Protein AF-A0A969P9E8-F1 (afdb_monomer_lite)

Radius of gyration: 33.26 Å; chains: 1; bounding box: 73×96×72 Å

Foldseek 3Di:
DDDDDDDDDDDDDDDDDDDDDDPPPPPVPDPPQDKDWDADPPPRDIDIGGDDDDPPDDDDDDDPPDDDDPVNDPPDDDDPPDLAVPFPQVQQCVVCVVVVVCCVVVVDVGSSSCLLPPVLVVVHDTDDDQVQQCVQCVVLVVCVVVVVDPGSVVCCNVPVSNVSRYD

Structure (mmCIF, N/CA/C/O backbone):
data_AF-A0A969P9E8-F1
#
_entry.id   AF-A0A969P9E8-F1
#
loop_
_atom_site.group_PDB
_atom_site.id
_atom_site.type_symbol
_atom_site.label_atom_id
_atom_site.label_alt_id
_atom_site.label_comp_id
_atom_site.label_asym_id
_atom_site.label_entity_id
_atom_site.label_seq_id
_atom_site.pdbx_PDB_ins_code
_atom_site.Cartn_x
_atom_site.Cartn_y
_atom_site.Cartn_z
_atom_site.occupancy
_atom_site.B_iso_or_equiv
_atom_site.auth_seq_id
_atom_site.auth_comp_id
_atom_site.auth_asym_id
_atom_site.auth_atom_id
_atom_site.pdbx_PDB_model_num
ATOM 1 N N . MET A 1 1 ? 53.583 60.977 52.344 1.00 42.28 1 MET A N 1
ATOM 2 C CA . MET A 1 1 ? 54.114 61.379 51.018 1.00 42.28 1 MET A CA 1
ATOM 3 C C . MET A 1 1 ? 55.465 60.682 50.870 1.00 42.28 1 MET A C 1
ATOM 5 O O . MET A 1 1 ? 56.297 60.925 51.720 1.00 42.28 1 MET A O 1
ATOM 9 N N . LYS A 1 2 ? 55.769 59.747 49.969 1.00 44.78 2 LYS A N 1
ATOM 10 C CA . LYS A 1 2 ? 55.154 59.228 48.743 1.00 44.78 2 LYS A CA 1
ATOM 11 C C . LYS A 1 2 ? 55.213 57.693 48.780 1.00 44.78 2 LYS A C 1
ATOM 13 O O . LYS A 1 2 ? 56.164 57.116 49.294 1.00 44.78 2 LYS A O 1
ATOM 18 N N . ALA A 1 3 ? 54.154 57.088 48.264 1.00 39.09 3 ALA A N 1
ATOM 19 C CA . ALA A 1 3 ? 53.912 55.661 48.173 1.00 39.09 3 ALA A CA 1
ATOM 20 C C . ALA A 1 3 ? 54.709 55.007 47.029 1.00 39.09 3 ALA A C 1
ATOM 22 O O . ALA A 1 3 ? 54.804 55.572 45.944 1.00 39.09 3 ALA A O 1
ATOM 23 N N . PHE A 1 4 ? 55.225 53.817 47.343 1.00 41.66 4 PHE A N 1
ATOM 24 C CA . PHE A 1 4 ? 55.338 52.599 46.534 1.00 41.66 4 PHE A CA 1
ATOM 25 C C . PHE A 1 4 ? 55.880 52.688 45.100 1.00 41.66 4 PHE A C 1
ATOM 27 O O . PHE A 1 4 ? 55.187 53.021 44.144 1.00 41.66 4 PHE A O 1
ATOM 34 N N . ASN A 1 5 ? 57.130 52.237 44.988 1.00 37.91 5 ASN A N 1
ATOM 35 C CA . ASN A 1 5 ? 57.770 51.738 43.782 1.00 37.91 5 ASN A CA 1
ATOM 36 C C . ASN A 1 5 ? 57.834 50.197 43.887 1.00 37.91 5 ASN A C 1
ATOM 38 O O . ASN A 1 5 ? 57.981 49.681 44.994 1.00 37.91 5 ASN A O 1
ATOM 42 N N . PHE A 1 6 ? 57.769 49.504 42.747 1.00 47.00 6 PHE A N 1
ATOM 43 C CA . PHE A 1 6 ? 57.835 48.042 42.554 1.00 47.00 6 PHE A CA 1
ATOM 44 C C . PHE A 1 6 ? 56.622 47.195 42.979 1.00 47.00 6 PHE A C 1
ATOM 46 O O . PHE A 1 6 ? 56.551 46.677 44.088 1.00 47.00 6 PHE A O 1
ATOM 53 N N . ILE A 1 7 ? 55.756 46.904 42.002 1.00 50.53 7 ILE A N 1
ATOM 54 C CA . ILE A 1 7 ? 55.091 45.600 41.890 1.00 50.53 7 ILE A CA 1
ATOM 55 C C . ILE A 1 7 ? 55.254 45.154 40.437 1.00 50.53 7 ILE A C 1
ATOM 57 O O . ILE A 1 7 ? 54.610 45.680 39.532 1.00 50.53 7 ILE A O 1
ATOM 61 N N . GLY A 1 8 ? 56.165 44.209 40.217 1.00 44.44 8 GLY A N 1
ATOM 62 C CA . GLY A 1 8 ? 56.102 43.368 39.034 1.00 44.44 8 GLY A CA 1
ATOM 63 C C . GLY A 1 8 ? 54.897 42.448 39.165 1.00 44.44 8 GLY A C 1
ATOM 64 O O . GLY A 1 8 ? 54.651 41.919 40.243 1.00 44.44 8 GLY A O 1
ATOM 65 N N . LEU A 1 9 ? 54.166 42.237 38.078 1.00 47.78 9 LEU A N 1
ATOM 66 C CA . LEU A 1 9 ? 53.360 41.039 37.928 1.00 47.78 9 LEU A CA 1
ATOM 67 C C . LEU A 1 9 ? 53.275 40.702 36.442 1.00 47.78 9 LEU A C 1
ATOM 69 O O . LEU A 1 9 ? 52.810 41.498 35.626 1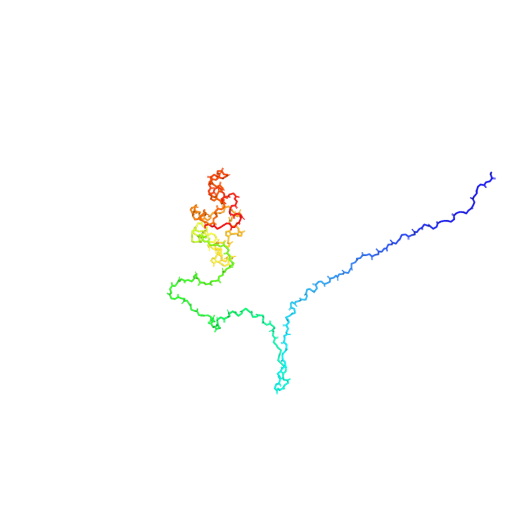.00 47.78 9 LEU A O 1
ATOM 73 N N . LEU A 1 10 ? 53.785 39.510 36.133 1.00 46.53 10 LEU A N 1
ATOM 74 C CA . LEU A 1 10 ? 53.546 38.759 34.912 1.00 46.53 10 LEU A CA 1
ATOM 75 C C . LEU A 1 10 ? 52.088 38.930 34.475 1.00 46.53 10 LEU A C 1
ATOM 77 O O . LEU A 1 10 ? 51.178 38.553 35.211 1.00 46.53 10 LEU A O 1
ATOM 81 N N . THR A 1 11 ? 51.866 39.402 33.254 1.00 49.38 11 THR A N 1
ATOM 82 C CA . THR A 1 11 ? 50.617 39.102 32.557 1.00 49.38 11 THR A CA 1
ATOM 83 C C . THR A 1 11 ? 50.960 38.222 31.372 1.00 49.38 11 THR A C 1
ATOM 85 O O . THR A 1 11 ? 51.763 38.558 30.506 1.00 49.38 11 THR A O 1
ATOM 88 N N . MET A 1 12 ? 50.437 37.005 31.471 1.00 44.09 12 MET A N 1
ATOM 89 C CA . MET A 1 12 ? 50.648 35.887 30.574 1.00 44.09 12 MET A CA 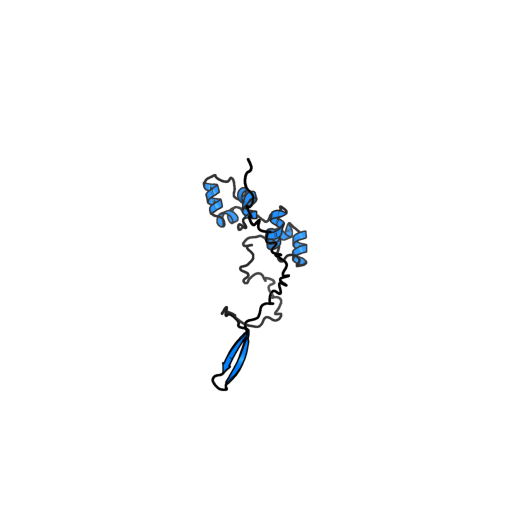1
ATOM 90 C C . MET A 1 12 ? 50.239 36.282 29.160 1.00 44.09 12 MET A C 1
ATOM 92 O O . MET A 1 12 ? 49.061 36.528 28.901 1.00 44.09 12 MET A O 1
ATOM 96 N N . THR A 1 13 ? 51.194 36.314 28.235 1.00 51.88 13 THR A N 1
ATOM 97 C CA . THR A 1 13 ? 50.861 36.350 26.816 1.00 51.88 13 THR A CA 1
ATOM 98 C C . THR A 1 13 ? 50.257 35.004 26.445 1.00 51.88 13 THR A C 1
ATOM 100 O O . THR A 1 13 ? 50.830 33.937 26.667 1.00 51.88 13 THR A O 1
ATOM 103 N N . THR A 1 14 ? 49.034 35.092 25.956 1.00 50.03 14 THR A N 1
ATOM 104 C CA . THR A 1 14 ? 48.112 34.021 25.625 1.00 50.03 14 THR A CA 1
ATOM 105 C C . THR A 1 14 ? 48.685 33.057 24.591 1.00 50.03 14 THR A C 1
ATOM 107 O O . THR A 1 14 ? 49.225 33.450 23.558 1.00 50.03 14 THR A O 1
ATOM 110 N N . ALA A 1 15 ? 48.523 31.766 24.875 1.00 45.19 15 ALA A N 1
ATOM 111 C CA . ALA A 1 15 ? 48.742 30.687 23.930 1.00 45.19 15 ALA A CA 1
ATOM 112 C C . ALA A 1 15 ? 47.804 30.851 22.724 1.00 45.19 15 ALA A C 1
ATOM 114 O O . ALA A 1 15 ? 46.585 30.875 22.882 1.00 45.19 15 ALA A O 1
ATOM 115 N N . VAL A 1 16 ? 48.371 30.925 21.520 1.00 47.56 16 VAL A N 1
ATOM 116 C CA . VAL A 1 16 ? 47.634 30.685 20.276 1.00 47.56 16 VAL A CA 1
ATOM 117 C C . VAL A 1 16 ? 48.094 29.331 19.761 1.00 47.56 16 VAL A C 1
ATOM 119 O O . VAL A 1 16 ? 49.100 29.203 19.067 1.00 47.56 16 VAL A O 1
ATOM 122 N N . THR A 1 17 ? 47.384 28.289 20.175 1.00 45.53 17 THR A N 1
ATOM 123 C CA . THR A 1 17 ? 47.484 26.964 19.574 1.00 45.53 17 THR A CA 1
ATOM 124 C C . THR A 1 17 ? 46.846 27.019 18.189 1.00 45.53 17 THR A C 1
ATOM 126 O O . THR A 1 17 ? 45.641 27.210 18.047 1.00 45.53 17 THR A O 1
ATOM 129 N N . VAL A 1 18 ? 47.661 26.856 17.147 1.00 49.09 18 VAL A N 1
ATOM 130 C CA . VAL A 1 18 ? 47.175 26.626 15.783 1.00 49.09 18 VAL A CA 1
ATOM 131 C C . VAL A 1 18 ? 46.637 25.198 15.735 1.00 49.09 18 VAL A C 1
ATOM 133 O O . VAL A 1 18 ? 47.400 24.235 15.693 1.00 49.09 18 VAL A O 1
ATOM 136 N N . ALA A 1 19 ? 45.317 25.060 15.811 1.00 47.22 19 ALA A N 1
ATOM 137 C CA . ALA A 1 19 ? 44.616 23.805 15.596 1.00 47.22 19 ALA A CA 1
ATOM 138 C C . ALA A 1 19 ? 43.982 23.793 14.196 1.00 47.22 19 ALA A C 1
ATOM 140 O O . ALA A 1 19 ? 43.350 24.769 13.801 1.00 47.22 19 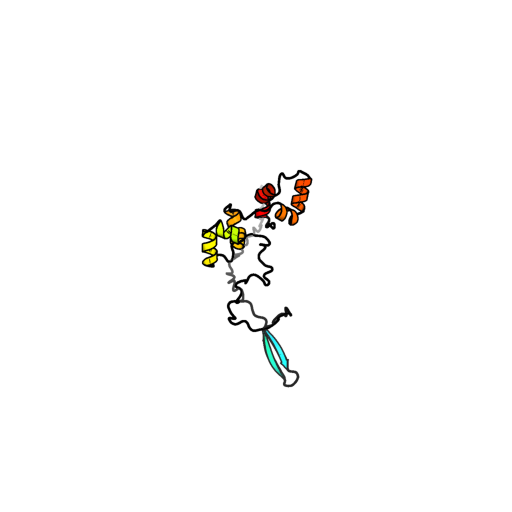ALA A O 1
ATOM 141 N N . ALA A 1 20 ? 44.099 22.639 13.529 1.00 45.03 20 ALA A N 1
ATOM 142 C CA . ALA A 1 20 ? 43.500 22.253 12.243 1.00 45.03 20 ALA A CA 1
ATOM 143 C C . ALA A 1 20 ? 44.132 22.924 10.999 1.00 45.03 20 ALA A C 1
ATOM 145 O O . ALA A 1 20 ? 44.422 24.108 10.989 1.00 45.03 20 ALA A O 1
ATOM 146 N N . LEU A 1 21 ? 44.414 22.233 9.893 1.00 39.31 21 LEU A N 1
ATOM 147 C CA . LEU A 1 21 ? 43.772 21.056 9.312 1.00 39.31 21 LEU A CA 1
ATOM 148 C C . LEU A 1 21 ? 44.802 19.960 8.994 1.00 39.31 21 LEU A C 1
ATOM 150 O O . LEU A 1 21 ? 45.685 20.153 8.161 1.00 39.31 21 LEU A O 1
ATOM 154 N N . THR A 1 22 ? 44.623 18.763 9.547 1.00 51.25 22 THR A N 1
ATOM 155 C CA . THR A 1 22 ? 45.036 17.550 8.840 1.00 51.25 22 THR A CA 1
ATOM 156 C C . THR A 1 22 ? 43.938 17.222 7.832 1.00 51.25 22 THR A C 1
ATOM 158 O O . THR A 1 22 ? 42.788 16.985 8.199 1.00 51.25 22 THR A O 1
ATOM 161 N N . VAL A 1 23 ? 44.267 17.224 6.538 1.00 49.00 23 VAL A N 1
ATOM 162 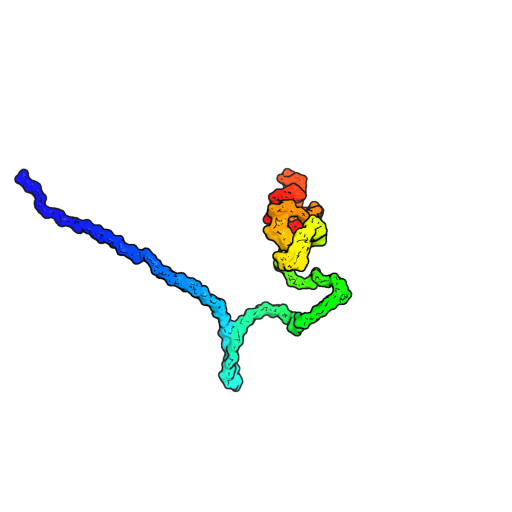C CA . VAL A 1 23 ? 43.414 16.583 5.532 1.00 49.00 23 VAL A CA 1
ATOM 163 C C . VAL A 1 23 ? 43.521 15.085 5.792 1.00 49.00 23 VAL A C 1
ATOM 165 O O . VAL A 1 23 ? 44.465 14.431 5.355 1.00 49.00 23 VAL A O 1
ATOM 168 N N . ALA A 1 24 ? 42.577 14.541 6.557 1.00 45.78 24 ALA A N 1
ATOM 169 C CA . ALA A 1 24 ? 42.340 13.111 6.570 1.00 45.78 24 ALA A CA 1
ATOM 170 C C . ALA A 1 24 ? 41.818 12.747 5.177 1.00 45.78 24 ALA A C 1
ATOM 172 O O . ALA A 1 24 ? 40.630 12.875 4.887 1.00 45.78 24 ALA A O 1
ATOM 173 N N . ALA A 1 25 ? 42.727 12.347 4.289 1.00 42.53 25 ALA A N 1
ATOM 174 C CA . ALA A 1 25 ? 42.352 11.594 3.111 1.00 42.53 25 ALA A CA 1
ATOM 175 C C . ALA A 1 25 ? 41.645 10.334 3.620 1.00 42.53 25 ALA A C 1
ATOM 177 O O . ALA A 1 25 ? 42.277 9.413 4.134 1.00 42.53 25 ALA A O 1
ATOM 178 N N . SER A 1 26 ? 40.317 10.330 3.540 1.00 39.84 26 SER A N 1
ATOM 179 C CA . SER A 1 26 ? 39.486 9.164 3.787 1.00 39.84 26 SER A CA 1
ATOM 180 C C . SER A 1 26 ? 39.657 8.200 2.619 1.00 39.84 26 SER A C 1
ATOM 182 O O . SER A 1 26 ? 38.766 7.993 1.796 1.00 39.84 26 SER A O 1
ATOM 184 N N . THR A 1 27 ? 40.826 7.570 2.542 1.00 47.94 27 THR A N 1
ATOM 185 C CA . THR A 1 27 ? 40.934 6.291 1.860 1.00 47.94 27 THR A CA 1
ATOM 186 C C . THR A 1 27 ? 40.186 5.297 2.734 1.00 47.94 27 THR A C 1
ATOM 188 O O . THR A 1 27 ? 40.735 4.667 3.631 1.00 47.94 27 THR A O 1
ATOM 191 N N . THR A 1 28 ? 38.874 5.198 2.519 1.00 56.38 28 THR A N 1
ATOM 192 C CA . THR A 1 28 ? 38.150 4.000 2.930 1.00 56.38 28 THR A CA 1
ATOM 193 C C . THR A 1 28 ? 38.912 2.831 2.307 1.00 56.38 28 THR A C 1
ATOM 195 O O . THR A 1 28 ? 39.037 2.784 1.079 1.00 56.38 28 THR A O 1
ATOM 198 N N . PRO A 1 29 ? 39.525 1.929 3.097 1.00 47.56 29 PRO A N 1
ATOM 199 C CA . PRO A 1 29 ? 40.135 0.761 2.502 1.00 47.56 29 PRO A CA 1
ATOM 200 C C . PRO A 1 29 ? 38.998 -0.016 1.848 1.00 47.56 29 PRO A C 1
ATOM 202 O O . PRO A 1 29 ? 38.046 -0.435 2.511 1.00 47.56 29 PRO A O 1
ATOM 205 N N . ALA A 1 30 ? 39.081 -0.149 0.524 1.00 47.41 30 ALA A N 1
ATOM 206 C CA . ALA A 1 30 ? 38.297 -1.107 -0.229 1.00 47.41 30 ALA A CA 1
ATOM 207 C C . ALA A 1 30 ? 38.326 -2.426 0.544 1.00 47.41 30 ALA A C 1
ATOM 209 O O . ALA A 1 30 ? 39.409 -2.901 0.881 1.00 47.41 30 ALA A O 1
ATOM 210 N N . ILE A 1 31 ? 37.137 -2.940 0.873 1.00 49.19 31 ILE A N 1
ATOM 211 C CA . ILE A 1 31 ? 36.871 -4.172 1.624 1.00 49.19 31 ILE A CA 1
ATOM 212 C C . ILE A 1 31 ? 38.022 -5.170 1.429 1.00 49.19 31 ILE A C 1
ATOM 214 O O . ILE A 1 31 ? 38.100 -5.848 0.401 1.00 49.19 31 ILE A O 1
ATOM 218 N N . ALA A 1 32 ? 38.938 -5.229 2.399 1.00 47.12 32 ALA A N 1
ATOM 219 C CA . ALA A 1 32 ? 40.023 -6.193 2.393 1.00 47.12 32 ALA A CA 1
ATOM 220 C C . ALA A 1 32 ? 39.379 -7.567 2.587 1.00 47.12 32 ALA A C 1
ATOM 222 O O . ALA A 1 32 ? 38.890 -7.901 3.664 1.00 47.12 32 ALA A O 1
ATOM 223 N N . GLN A 1 33 ? 39.277 -8.331 1.502 1.00 54.16 33 GLN A N 1
ATOM 224 C CA . GLN A 1 33 ? 38.689 -9.663 1.524 1.00 54.16 33 GLN A CA 1
ATOM 225 C C . GLN A 1 33 ? 39.596 -10.563 2.362 1.00 54.16 33 GLN A C 1
ATOM 227 O O . GLN A 1 33 ? 40.684 -10.920 1.916 1.00 54.16 33 GLN A O 1
ATOM 232 N N . GLU A 1 34 ? 39.158 -10.915 3.569 1.00 58.50 34 GLU A N 1
ATOM 233 C CA . GLU A 1 34 ? 39.878 -11.836 4.447 1.00 58.50 34 GLU A CA 1
ATOM 234 C C . GLU A 1 34 ? 40.116 -13.165 3.695 1.00 58.50 34 GLU A C 1
ATOM 236 O O . GLU A 1 34 ? 39.181 -13.891 3.326 1.00 58.50 34 GLU A O 1
ATOM 241 N N . ARG A 1 35 ? 41.382 -13.455 3.375 1.00 67.62 35 ARG A N 1
ATOM 242 C CA . ARG A 1 35 ? 41.806 -14.720 2.761 1.00 67.62 35 ARG A CA 1
ATOM 243 C C . ARG A 1 35 ? 42.227 -15.668 3.874 1.00 67.62 35 ARG A C 1
ATOM 245 O O . ARG A 1 35 ? 42.990 -15.277 4.748 1.00 67.62 35 ARG A O 1
ATOM 252 N N . ILE A 1 36 ? 41.755 -16.909 3.820 1.00 75.44 36 ILE A N 1
ATOM 253 C CA . ILE A 1 36 ? 42.183 -17.974 4.728 1.00 75.44 36 ILE A CA 1
ATOM 254 C C . ILE A 1 36 ? 43.078 -18.932 3.961 1.00 75.44 36 ILE A C 1
ATOM 256 O O . ILE A 1 36 ? 42.738 -19.372 2.860 1.00 75.44 36 ILE A O 1
ATOM 260 N N . CYS A 1 37 ? 44.203 -19.270 4.574 1.00 77.88 37 CYS A N 1
ATOM 261 C CA . CYS A 1 37 ? 45.135 -20.272 4.095 1.00 77.88 37 CYS A CA 1
ATOM 262 C C . CYS A 1 37 ? 45.100 -21.484 5.017 1.00 77.88 37 CYS A C 1
ATOM 264 O O . CYS A 1 37 ? 45.060 -21.324 6.235 1.00 77.88 37 CYS A O 1
ATOM 266 N N . VAL A 1 38 ? 45.114 -22.677 4.430 1.00 76.12 38 VAL A N 1
ATOM 267 C CA . VAL A 1 38 ? 45.255 -23.938 5.161 1.00 76.12 38 VAL A CA 1
ATOM 268 C C . VAL A 1 38 ? 46.440 -24.689 4.572 1.00 76.12 38 VAL A C 1
ATOM 270 O O . VAL A 1 38 ? 46.581 -24.770 3.349 1.00 76.12 38 VAL A O 1
ATOM 273 N N . GLU A 1 39 ? 47.305 -25.192 5.446 1.00 81.94 39 GLU A N 1
ATOM 274 C CA . GLU A 1 39 ? 48.430 -26.044 5.081 1.00 81.94 39 GLU A CA 1
ATOM 275 C C . GLU A 1 39 ? 47.994 -27.508 5.073 1.00 81.94 39 GLU A C 1
ATOM 277 O O . GLU A 1 39 ? 47.283 -27.969 5.964 1.00 81.94 39 GLU A O 1
ATOM 282 N N . SER A 1 40 ? 48.382 -28.231 4.030 1.00 72.94 40 SER A N 1
ATOM 283 C CA . SER A 1 40 ? 48.132 -29.660 3.914 1.00 72.94 40 SER A CA 1
ATOM 284 C C . SER A 1 40 ? 49.088 -30.442 4.810 1.00 72.94 40 SER A C 1
ATOM 286 O O . SER A 1 40 ? 50.302 -30.403 4.627 1.00 72.94 40 SER A O 1
ATOM 288 N N . GLU A 1 41 ? 48.537 -31.224 5.735 1.00 71.56 41 GLU A N 1
ATOM 289 C CA . GLU A 1 41 ? 49.314 -32.030 6.688 1.00 71.56 41 GLU A CA 1
ATOM 290 C C . GLU A 1 41 ? 50.090 -33.188 6.031 1.00 71.56 41 GLU A C 1
ATOM 292 O O . GLU A 1 41 ? 50.971 -33.770 6.657 1.00 71.56 41 GLU A O 1
ATOM 297 N N . ARG A 1 42 ? 49.777 -33.552 4.777 1.00 68.12 42 ARG A N 1
ATOM 298 C CA . ARG A 1 42 ? 50.428 -34.680 4.080 1.00 68.12 42 ARG A CA 1
ATOM 299 C C . ARG A 1 42 ? 51.667 -34.294 3.278 1.00 68.12 42 ARG A C 1
ATOM 301 O O . ARG A 1 42 ? 52.534 -35.137 3.080 1.00 68.12 42 ARG A O 1
ATOM 308 N N . ASP A 1 43 ? 51.721 -33.072 2.765 1.00 79.94 43 ASP A N 1
ATOM 309 C CA . ASP A 1 43 ? 52.753 -32.628 1.818 1.00 79.94 43 ASP A CA 1
ATOM 310 C C . ASP A 1 43 ? 53.221 -31.179 2.053 1.00 79.94 43 ASP A C 1
ATOM 312 O O . ASP A 1 43 ? 54.008 -30.657 1.265 1.00 79.94 43 ASP A O 1
ATOM 316 N N . GLY A 1 44 ? 52.758 -30.519 3.123 1.00 79.31 44 GLY A N 1
ATOM 317 C CA . GLY A 1 44 ? 53.158 -29.156 3.502 1.00 79.31 44 GLY A CA 1
ATOM 318 C C . GLY A 1 44 ? 52.660 -28.070 2.544 1.00 79.31 44 GLY A C 1
ATOM 319 O O . GLY A 1 44 ? 53.110 -26.924 2.576 1.00 79.31 44 GLY A O 1
ATOM 320 N N . ARG A 1 45 ? 51.749 -28.403 1.625 1.00 74.19 45 ARG A N 1
ATOM 321 C CA . ARG A 1 45 ? 51.288 -27.454 0.613 1.00 74.19 45 ARG A CA 1
ATOM 322 C C . ARG A 1 45 ? 50.264 -26.488 1.206 1.00 74.19 45 ARG A C 1
ATOM 324 O O . ARG A 1 45 ? 49.184 -26.901 1.621 1.00 74.19 45 ARG A O 1
ATOM 331 N N . ILE A 1 46 ? 50.558 -25.190 1.167 1.00 75.62 46 ILE A N 1
ATOM 332 C CA . ILE A 1 46 ? 49.627 -24.140 1.604 1.00 75.62 46 ILE A CA 1
ATOM 333 C C . ILE A 1 46 ? 48.684 -23.754 0.459 1.00 75.62 46 ILE A C 1
ATOM 335 O O . ILE A 1 46 ? 49.122 -23.339 -0.617 1.00 75.62 46 ILE A O 1
ATOM 339 N N . VAL A 1 47 ? 47.374 -23.846 0.701 1.00 72.38 47 VAL A N 1
ATOM 340 C CA . VAL A 1 47 ? 46.332 -23.396 -0.231 1.00 72.38 47 VAL A CA 1
ATOM 341 C C . VAL A 1 47 ? 45.528 -22.264 0.405 1.00 72.38 47 VAL A C 1
ATOM 343 O O . VAL A 1 47 ? 44.926 -22.422 1.465 1.00 72.38 47 VAL A O 1
ATOM 346 N N . CYS A 1 48 ? 45.505 -21.110 -0.267 1.00 76.62 48 CYS A N 1
ATOM 347 C CA . CYS A 1 48 ? 44.856 -19.888 0.209 1.00 76.62 48 CYS A CA 1
ATOM 348 C C . CYS A 1 48 ? 43.596 -19.542 -0.594 1.00 76.62 48 CYS A C 1
ATOM 350 O O . CYS A 1 48 ? 43.687 -19.131 -1.755 1.00 76.62 48 CYS A O 1
ATOM 352 N N . GLY A 1 49 ? 42.430 -19.616 0.048 1.00 68.88 49 GLY A N 1
ATOM 353 C CA . GLY A 1 49 ? 41.125 -19.268 -0.517 1.00 68.88 49 GLY A CA 1
ATOM 354 C C . GLY A 1 49 ? 40.496 -18.028 0.125 1.00 68.88 49 GLY A C 1
ATOM 355 O O . GLY A 1 49 ? 40.973 -17.498 1.126 1.00 68.88 49 GLY A O 1
ATOM 356 N N . ARG A 1 50 ? 39.397 -17.540 -0.454 1.00 74.44 50 ARG A N 1
ATOM 357 C CA . ARG A 1 50 ? 38.549 -16.523 0.189 1.00 74.44 50 ARG A CA 1
ATOM 358 C C . ARG A 1 50 ? 37.719 -17.198 1.282 1.00 74.44 50 ARG A C 1
ATOM 360 O O . ARG A 1 50 ? 37.132 -18.248 1.02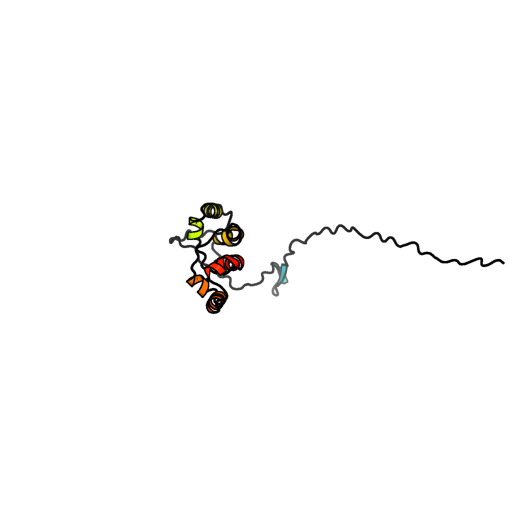0 1.00 74.44 50 ARG A O 1
ATOM 367 N N . ARG A 1 51 ? 37.615 -16.591 2.470 1.00 61.47 51 ARG A N 1
ATOM 368 C CA . ARG A 1 51 ? 36.693 -17.071 3.508 1.00 61.47 51 ARG A CA 1
ATOM 369 C C . ARG A 1 51 ? 35.254 -16.963 2.997 1.00 61.47 51 ARG A C 1
ATOM 371 O O . ARG A 1 51 ? 34.763 -15.868 2.737 1.00 61.47 51 ARG A O 1
ATOM 378 N N . VAL A 1 52 ? 34.588 -18.101 2.822 1.00 55.69 52 VAL A N 1
ATOM 379 C CA . VAL A 1 52 ? 33.151 -18.170 2.535 1.00 55.69 52 VAL A CA 1
ATOM 380 C C . VAL A 1 52 ? 32.471 -18.605 3.824 1.00 55.69 52 VAL A C 1
ATOM 382 O O . VAL A 1 52 ? 32.671 -19.729 4.280 1.00 55.69 52 VAL A O 1
ATOM 385 N N . TYR A 1 53 ? 31.699 -17.713 4.440 1.00 47.84 53 TYR A N 1
ATOM 386 C CA . TYR A 1 53 ? 30.827 -18.093 5.545 1.00 47.84 53 TYR A CA 1
ATOM 387 C C . TYR A 1 53 ? 29.713 -18.982 4.993 1.00 47.84 53 TYR A C 1
ATOM 389 O O . TYR A 1 53 ? 29.079 -18.667 3.985 1.00 47.84 53 TYR A O 1
ATOM 397 N N . ASN A 1 54 ? 29.520 -20.131 5.625 1.00 43.22 54 ASN A N 1
ATOM 398 C CA . ASN A 1 54 ? 28.513 -21.092 5.217 1.00 43.22 54 ASN A CA 1
ATOM 399 C C . ASN A 1 54 ? 27.128 -20.606 5.656 1.00 43.22 54 ASN A C 1
ATOM 401 O O . ASN A 1 54 ? 26.833 -20.633 6.844 1.00 43.22 54 ASN A O 1
ATOM 405 N N . ASN A 1 55 ? 26.273 -20.247 4.698 1.00 46.22 55 ASN A N 1
ATOM 406 C CA . ASN A 1 55 ? 24.834 -20.463 4.827 1.00 46.22 55 ASN A CA 1
ATOM 407 C C . ASN A 1 55 ? 24.557 -21.785 4.089 1.00 46.22 55 ASN A C 1
ATOM 409 O O . ASN A 1 55 ? 24.318 -21.797 2.883 1.00 46.22 55 ASN A O 1
ATOM 413 N N . ARG A 1 56 ? 24.830 -22.906 4.766 1.00 50.75 56 ARG A N 1
ATOM 414 C CA . ARG A 1 56 ? 24.513 -24.259 4.279 1.00 50.75 56 ARG A CA 1
ATOM 415 C C . ARG A 1 56 ? 23.022 -24.429 4.566 1.00 50.75 56 ARG A C 1
ATOM 417 O O . ARG A 1 56 ? 22.687 -24.624 5.718 1.00 50.75 56 ARG A O 1
ATOM 424 N N . ASP A 1 57 ? 22.135 -24.137 3.623 1.00 39.75 57 ASP A N 1
ATOM 425 C CA . ASP A 1 57 ? 21.912 -25.040 2.498 1.00 39.75 57 ASP A CA 1
ATOM 426 C C . ASP A 1 57 ? 21.875 -24.329 1.136 1.00 39.75 57 ASP A C 1
ATOM 428 O O . ASP A 1 57 ? 20.923 -23.646 0.768 1.00 39.75 57 ASP A O 1
ATOM 432 N N . ARG A 1 58 ? 22.930 -24.543 0.344 1.00 51.88 58 ARG A N 1
ATOM 433 C CA . ARG A 1 58 ? 22.873 -24.416 -1.114 1.00 51.88 58 ARG A CA 1
ATOM 434 C C . ARG A 1 58 ? 22.422 -25.766 -1.662 1.00 51.88 58 ARG A C 1
ATOM 436 O O . ARG A 1 58 ? 23.211 -26.705 -1.581 1.00 51.88 58 ARG A O 1
ATOM 443 N N . PHE A 1 59 ? 21.237 -25.846 -2.261 1.00 44.12 59 PHE A N 1
ATOM 444 C CA . PHE A 1 59 ? 20.974 -26.871 -3.268 1.00 44.12 59 PHE A CA 1
ATOM 445 C C . PHE A 1 59 ? 21.281 -26.299 -4.653 1.00 44.12 59 PHE A C 1
ATOM 447 O O . PHE A 1 59 ? 20.675 -25.335 -5.102 1.00 44.12 59 PHE A O 1
ATOM 454 N N . ASP A 1 60 ? 22.316 -26.907 -5.218 1.00 40.31 60 ASP A N 1
ATOM 455 C CA . ASP A 1 60 ? 22.702 -27.061 -6.611 1.00 40.31 60 ASP A CA 1
ATOM 456 C C . ASP A 1 60 ? 22.963 -25.873 -7.542 1.00 40.31 60 ASP A C 1
ATOM 458 O O . ASP A 1 60 ? 22.189 -24.951 -7.776 1.00 40.31 60 ASP A O 1
ATOM 462 N N . ARG A 1 61 ? 24.163 -25.977 -8.115 1.00 47.62 61 ARG A N 1
ATOM 463 C CA . ARG A 1 61 ? 24.659 -25.244 -9.263 1.00 47.62 61 ARG A CA 1
ATOM 464 C C . ARG A 1 61 ? 24.047 -25.886 -10.503 1.00 47.62 61 ARG A C 1
ATOM 466 O O . ARG A 1 61 ? 24.355 -27.038 -10.765 1.00 47.62 61 ARG A O 1
ATOM 473 N N . ASP A 1 62 ? 23.241 -25.131 -11.231 1.00 40.81 62 ASP A N 1
ATOM 474 C CA . ASP A 1 62 ? 23.186 -25.049 -12.697 1.00 40.81 62 ASP A CA 1
ATOM 475 C C . ASP A 1 62 ? 21.845 -24.415 -13.067 1.00 40.81 62 ASP A C 1
ATOM 477 O O . ASP A 1 62 ? 20.839 -25.094 -13.120 1.00 40.81 62 ASP A O 1
ATOM 481 N N . ASP A 1 63 ? 21.835 -23.101 -13.298 1.00 45.44 63 ASP A N 1
ATOM 482 C CA . ASP A 1 63 ? 20.780 -22.433 -14.078 1.00 45.44 63 ASP A CA 1
ATOM 483 C C . ASP A 1 63 ? 21.410 -21.258 -14.827 1.00 45.44 63 ASP A C 1
ATOM 485 O O . ASP A 1 63 ? 21.081 -20.073 -14.714 1.00 45.44 63 ASP A O 1
ATOM 489 N N . ARG A 1 64 ? 22.425 -21.616 -15.611 1.00 52.28 64 ARG A N 1
ATOM 490 C CA . ARG A 1 64 ? 22.924 -20.783 -16.691 1.00 52.28 64 ARG A CA 1
ATOM 491 C C . ARG A 1 64 ? 21.852 -20.832 -17.791 1.00 52.28 64 ARG A C 1
ATOM 493 O O . ARG A 1 64 ? 21.882 -21.724 -18.622 1.00 52.28 64 ARG A O 1
ATOM 500 N N . TYR A 1 65 ? 20.939 -19.859 -17.813 1.00 39.91 65 TYR A N 1
ATOM 501 C CA . TYR A 1 65 ? 19.988 -19.646 -18.920 1.00 39.91 65 TYR A CA 1
ATOM 502 C C . TYR A 1 65 ? 18.974 -20.782 -19.184 1.00 39.91 65 TYR A C 1
ATOM 504 O O . TYR A 1 65 ? 18.613 -21.015 -20.336 1.00 39.91 65 TYR A O 1
ATOM 512 N N . ASP A 1 66 ? 18.434 -21.456 -18.166 1.00 44.03 66 ASP A N 1
ATOM 513 C CA . ASP A 1 66 ? 17.359 -22.420 -18.418 1.00 44.03 66 ASP A CA 1
ATOM 514 C C . ASP A 1 66 ? 15.961 -21.773 -18.447 1.00 44.03 66 ASP A C 1
ATOM 516 O O . ASP A 1 66 ? 15.303 -21.467 -17.450 1.00 44.03 66 ASP A O 1
ATOM 520 N N . ARG A 1 67 ? 15.564 -21.577 -19.709 1.00 40.09 67 ARG A N 1
ATOM 521 C CA . ARG A 1 67 ? 14.288 -21.985 -20.300 1.00 40.09 67 ARG A CA 1
ATOM 522 C C . ARG A 1 67 ? 13.039 -21.262 -19.790 1.00 40.09 67 ARG A C 1
ATOM 524 O O . ARG A 1 67 ? 12.660 -21.296 -18.619 1.00 40.09 67 ARG A O 1
ATOM 531 N N . TYR A 1 68 ? 12.356 -20.628 -20.744 1.00 37.88 68 TYR A N 1
ATOM 532 C CA . TYR A 1 68 ? 10.934 -20.326 -20.641 1.00 37.88 68 TYR A CA 1
ATOM 533 C C . TYR A 1 68 ? 10.220 -21.566 -20.109 1.00 37.88 68 TYR A C 1
ATOM 535 O O . TYR A 1 68 ? 10.297 -22.637 -20.712 1.00 37.88 68 TYR A O 1
ATOM 543 N N . ASP A 1 69 ? 9.595 -21.412 -18.951 1.00 42.06 69 ASP A N 1
ATOM 544 C CA . ASP A 1 69 ? 8.754 -22.446 -18.386 1.00 42.06 69 ASP A CA 1
ATOM 545 C C . ASP A 1 69 ? 7.509 -22.558 -19.273 1.00 42.06 69 ASP A C 1
ATOM 547 O O . ASP A 1 69 ? 6.922 -21.540 -19.657 1.00 42.06 69 ASP A O 1
ATOM 551 N N . ARG A 1 70 ? 7.159 -23.784 -19.667 1.00 45.88 70 ARG A N 1
ATOM 552 C CA . ARG A 1 70 ? 6.152 -24.089 -20.701 1.00 45.88 70 ARG A CA 1
ATOM 553 C C . ARG A 1 70 ? 4.739 -23.651 -20.295 1.00 45.88 70 ARG A C 1
ATOM 555 O O . ARG A 1 70 ? 3.867 -23.558 -21.155 1.00 45.88 70 ARG A O 1
ATOM 562 N N . ASP A 1 71 ? 4.566 -23.305 -19.022 1.00 42.38 71 ASP A N 1
ATOM 563 C CA . ASP A 1 71 ? 3.280 -23.018 -18.392 1.00 42.38 71 ASP A CA 1
ATOM 564 C C . ASP A 1 71 ? 3.073 -21.528 -18.061 1.00 42.38 71 ASP A C 1
ATOM 566 O O . ASP A 1 71 ? 2.063 -21.164 -17.462 1.00 42.38 71 ASP A O 1
ATOM 570 N N . ASN A 1 72 ? 3.994 -20.641 -18.470 1.00 45.81 72 ASN A N 1
ATOM 571 C CA . ASN A 1 72 ? 3.854 -19.177 -18.369 1.00 45.81 72 ASN A CA 1
ATOM 572 C C . ASN A 1 72 ? 3.447 -18.653 -16.970 1.00 45.81 72 ASN A C 1
ATOM 574 O O . ASN A 1 72 ? 2.854 -17.581 -16.846 1.00 45.81 72 ASN A O 1
ATOM 578 N N . ASN A 1 73 ? 3.786 -19.387 -15.909 1.00 47.28 73 ASN A N 1
ATOM 579 C CA . ASN A 1 73 ? 3.496 -19.018 -14.530 1.00 47.28 73 ASN A CA 1
ATOM 580 C C . ASN A 1 73 ? 4.793 -19.008 -13.715 1.00 47.28 73 ASN A C 1
ATOM 582 O O . ASN A 1 73 ? 5.212 -20.024 -13.171 1.00 47.28 73 ASN A O 1
ATOM 586 N N . ARG A 1 74 ? 5.457 -17.847 -13.663 1.00 44.03 74 ARG A N 1
ATOM 587 C CA . ARG A 1 74 ? 6.725 -17.657 -12.943 1.00 44.03 74 ARG A CA 1
ATOM 588 C C . ARG A 1 74 ? 6.588 -16.535 -11.911 1.00 44.03 74 ARG A C 1
ATOM 590 O O . ARG A 1 74 ? 7.144 -15.459 -12.085 1.00 44.03 74 ARG A O 1
ATOM 597 N N . TYR A 1 75 ? 5.844 -16.801 -10.840 1.00 40.66 75 TYR A N 1
ATOM 598 C CA . TYR A 1 75 ? 5.900 -16.033 -9.590 1.00 40.66 75 TYR A CA 1
ATOM 599 C C . TYR A 1 75 ? 5.773 -16.967 -8.385 1.00 40.66 75 TYR A C 1
ATOM 601 O O . TYR A 1 75 ? 4.863 -16.825 -7.580 1.00 40.66 75 TYR A O 1
ATOM 609 N N . ASP A 1 76 ? 6.694 -17.922 -8.243 1.00 44.78 76 ASP A N 1
ATOM 610 C CA . ASP A 1 76 ? 7.069 -18.358 -6.898 1.00 44.78 76 ASP A CA 1
ATOM 611 C C . ASP A 1 76 ? 8.457 -19.006 -6.874 1.00 44.78 76 ASP A C 1
ATOM 613 O O . ASP A 1 76 ? 8.662 -20.094 -7.414 1.00 44.78 76 ASP A O 1
ATOM 617 N N . ARG A 1 77 ? 9.414 -18.327 -6.239 1.00 51.44 77 ARG A N 1
ATOM 618 C CA . ARG A 1 77 ? 10.146 -18.916 -5.114 1.00 51.44 77 ARG A CA 1
ATOM 619 C C . ARG A 1 77 ? 11.064 -17.885 -4.486 1.00 51.44 77 ARG A C 1
ATOM 621 O O . ARG A 1 77 ? 12.079 -17.510 -5.057 1.00 51.44 77 ARG A O 1
ATOM 628 N N . ASP A 1 78 ? 10.677 -17.488 -3.286 1.00 46.28 78 ASP A N 1
ATOM 629 C CA . ASP A 1 78 ? 11.540 -16.899 -2.269 1.00 46.28 78 ASP A CA 1
ATOM 630 C C . ASP A 1 78 ? 12.280 -15.601 -2.649 1.00 46.28 78 ASP A C 1
ATOM 632 O O . ASP A 1 78 ? 13.473 -15.561 -2.944 1.00 46.28 78 ASP A O 1
ATOM 636 N N . THR A 1 79 ? 11.563 -14.486 -2.510 1.00 45.84 79 THR A N 1
ATOM 637 C CA . THR A 1 79 ? 12.170 -13.286 -1.929 1.00 45.84 79 THR A CA 1
ATOM 638 C C . THR A 1 79 ? 11.300 -12.824 -0.778 1.00 45.84 79 THR A C 1
ATOM 640 O O . THR A 1 79 ? 10.377 -12.022 -0.949 1.00 45.84 79 THR A O 1
ATOM 643 N N . SER A 1 80 ? 11.619 -13.289 0.421 1.00 49.06 80 SER A N 1
ATOM 644 C CA . SER A 1 80 ? 11.215 -12.683 1.687 1.00 49.06 80 SER A CA 1
ATOM 645 C C . SER A 1 80 ? 11.750 -11.240 1.858 1.00 49.06 80 SER A C 1
ATOM 647 O O . SER A 1 80 ? 12.337 -10.912 2.890 1.00 49.06 80 SER A O 1
ATOM 649 N N . SER A 1 81 ? 11.602 -10.357 0.858 1.00 52.12 81 SER A N 1
ATOM 650 C CA . SER A 1 81 ? 12.168 -9.003 0.890 1.00 52.12 81 SER A CA 1
ATOM 651 C C . SER A 1 81 ? 11.560 -7.969 -0.083 1.00 52.12 81 SER A C 1
ATOM 653 O O . SER A 1 81 ? 12.331 -7.218 -0.664 1.00 52.12 81 SER A O 1
ATOM 655 N N . VAL A 1 82 ? 10.229 -7.863 -0.235 1.00 48.91 82 VAL A N 1
ATOM 656 C CA . VAL A 1 82 ? 9.496 -6.565 -0.320 1.00 48.91 82 VAL A CA 1
ATOM 657 C C . VAL A 1 82 ? 8.045 -6.812 0.132 1.00 48.91 82 VAL A C 1
ATOM 659 O O . VAL A 1 82 ? 7.348 -7.651 -0.427 1.00 48.91 82 VAL A O 1
ATOM 662 N N . ARG A 1 83 ? 7.585 -6.133 1.191 1.00 57.94 83 ARG A N 1
ATOM 663 C CA . ARG A 1 83 ? 6.327 -6.415 1.920 1.00 57.94 83 ARG A CA 1
ATOM 664 C C . ARG A 1 83 ? 5.056 -6.058 1.138 1.00 57.94 83 ARG A C 1
ATOM 666 O O . ARG A 1 83 ? 4.403 -5.065 1.438 1.00 57.94 83 ARG A O 1
ATOM 673 N N . CYS A 1 84 ? 4.698 -6.880 0.165 1.00 62.47 84 CYS A N 1
ATOM 674 C CA . CYS A 1 84 ? 3.566 -6.652 -0.734 1.00 62.47 84 CYS A CA 1
ATOM 675 C C . CYS A 1 84 ? 2.541 -7.782 -0.703 1.00 62.47 84 CYS A C 1
ATOM 677 O O . CYS A 1 84 ? 1.790 -7.962 -1.659 1.00 62.47 84 CYS A O 1
ATOM 679 N N . ASN A 1 85 ? 2.510 -8.559 0.383 1.00 63.78 85 ASN A N 1
ATOM 680 C CA . ASN A 1 85 ? 1.522 -9.618 0.542 1.00 63.78 85 ASN A CA 1
ATOM 681 C C . ASN A 1 85 ? 0.126 -9.008 0.388 1.00 63.78 85 ASN A C 1
ATOM 683 O O . ASN A 1 85 ? -0.239 -8.117 1.159 1.00 63.78 85 ASN A O 1
ATOM 687 N N . ASN A 1 86 ? -0.636 -9.529 -0.581 1.00 73.25 86 ASN A N 1
ATOM 688 C CA . ASN A 1 86 ? -2.008 -9.128 -0.920 1.00 73.25 86 ASN A CA 1
ATOM 689 C C . ASN A 1 86 ? -2.160 -7.744 -1.576 1.00 73.25 86 ASN A C 1
ATOM 691 O O . ASN A 1 86 ? -3.264 -7.205 -1.651 1.00 73.25 86 ASN A O 1
ATOM 695 N N . PHE A 1 87 ? -1.070 -7.176 -2.089 1.00 83.69 87 PHE A N 1
ATOM 696 C CA . PHE A 1 87 ? -1.149 -6.072 -3.036 1.00 83.69 87 PHE A CA 1
ATOM 697 C C . PHE A 1 87 ? -1.586 -6.608 -4.408 1.00 83.69 87 PHE A C 1
ATOM 699 O O . PHE A 1 87 ? -0.908 -7.450 -4.992 1.00 83.69 87 PHE A O 1
ATOM 706 N N . ASP A 1 88 ? -2.710 -6.119 -4.934 1.00 86.94 88 ASP A N 1
ATOM 707 C CA . ASP A 1 88 ? -3.182 -6.479 -6.277 1.00 86.94 88 ASP A CA 1
ATOM 708 C C . ASP A 1 88 ? -2.400 -5.692 -7.341 1.00 86.94 88 ASP A C 1
ATOM 710 O O . ASP A 1 88 ? -2.759 -4.577 -7.733 1.00 86.94 88 ASP A O 1
ATOM 714 N N . GLU A 1 89 ? -1.287 -6.280 -7.779 1.00 87.25 89 GLU A N 1
ATOM 715 C CA . GLU A 1 89 ? -0.395 -5.705 -8.785 1.00 87.25 89 GLU A CA 1
ATOM 716 C C . GLU A 1 89 ? -1.094 -5.509 -10.133 1.00 87.25 89 GLU A C 1
ATOM 718 O O . GLU A 1 89 ? -0.942 -4.457 -10.754 1.00 87.25 89 GLU A O 1
ATOM 723 N N . ASN A 1 90 ? -1.931 -6.459 -10.551 1.00 88.62 90 ASN A N 1
ATOM 724 C CA . ASN A 1 90 ? -2.644 -6.364 -11.820 1.00 88.62 90 ASN A CA 1
ATOM 725 C C . ASN A 1 90 ? -3.642 -5.197 -11.828 1.00 88.62 90 ASN A C 1
ATOM 727 O O . ASN A 1 90 ? -3.691 -4.424 -12.789 1.00 88.62 90 ASN A O 1
ATOM 731 N N . PHE A 1 91 ? -4.400 -5.020 -10.740 1.00 89.69 91 PHE A N 1
ATOM 732 C CA . PHE A 1 91 ? -5.261 -3.851 -10.574 1.00 89.69 91 PHE A CA 1
ATOM 733 C C . PHE A 1 91 ? -4.455 -2.556 -10.660 1.00 89.69 91 PHE A C 1
ATOM 735 O O . PHE A 1 91 ? -4.840 -1.642 -11.387 1.00 89.69 91 PHE A O 1
ATOM 742 N N . TYR A 1 92 ? -3.327 -2.484 -9.950 1.00 92.06 92 TYR A N 1
ATOM 743 C CA . TYR A 1 92 ? -2.528 -1.267 -9.884 1.00 92.06 92 TYR A CA 1
ATOM 744 C C . TYR A 1 92 ? -1.920 -0.897 -11.243 1.00 92.06 92 TYR A C 1
ATOM 746 O O . TYR A 1 92 ? -1.981 0.260 -11.650 1.00 92.06 92 TYR A O 1
ATOM 754 N N . LEU A 1 93 ? -1.393 -1.875 -11.982 1.00 90.12 93 LEU A N 1
ATOM 755 C CA . LEU A 1 93 ? -0.851 -1.672 -13.329 1.00 90.12 93 LEU A CA 1
ATOM 756 C C . LEU A 1 93 ? -1.937 -1.288 -14.341 1.00 90.12 93 LEU A C 1
ATOM 758 O O . LEU A 1 93 ? -1.698 -0.463 -15.222 1.00 90.12 93 LEU A O 1
ATOM 762 N N . THR A 1 94 ? -3.141 -1.846 -14.195 1.00 91.75 94 THR A N 1
ATOM 763 C CA . THR A 1 94 ? -4.293 -1.495 -15.038 1.00 91.75 94 THR A CA 1
ATOM 764 C C . THR A 1 94 ? -4.772 -0.070 -14.758 1.00 91.75 94 THR A C 1
ATOM 766 O O . THR A 1 94 ? -5.057 0.682 -15.689 1.00 91.75 94 THR A O 1
ATOM 769 N N . ALA A 1 95 ? -4.833 0.320 -13.482 1.00 92.44 95 ALA A N 1
ATOM 770 C CA . ALA A 1 95 ? -5.248 1.655 -13.061 1.00 92.44 95 ALA A CA 1
ATOM 771 C C . ALA A 1 95 ? -4.215 2.735 -13.429 1.00 92.44 95 ALA A C 1
ATOM 773 O O . ALA A 1 95 ? -4.585 3.863 -13.753 1.00 92.44 95 ALA A O 1
ATOM 774 N N . TYR A 1 96 ? -2.924 2.390 -13.404 1.00 95.38 96 TYR A N 1
ATOM 775 C CA . TYR A 1 96 ? -1.815 3.326 -13.565 1.00 95.38 96 TYR A CA 1
ATOM 776 C C . TYR A 1 96 ? -0.890 2.908 -14.710 1.00 95.38 96 TYR A C 1
ATOM 778 O O . TYR A 1 96 ? 0.158 2.287 -14.520 1.00 95.38 96 TYR A O 1
ATOM 786 N N . ARG A 1 97 ? -1.284 3.282 -15.933 1.00 96.50 97 ARG A N 1
ATOM 787 C CA . ARG A 1 97 ? -0.574 2.914 -17.172 1.00 96.50 97 ARG A CA 1
ATOM 788 C C . ARG A 1 97 ? 0.869 3.416 -17.233 1.00 96.50 97 ARG A C 1
ATOM 790 O O . ARG A 1 97 ? 1.708 2.789 -17.870 1.00 96.50 97 ARG A O 1
ATOM 797 N N . ASP A 1 98 ? 1.162 4.537 -16.590 1.00 97.00 98 ASP A N 1
ATOM 798 C CA . ASP A 1 98 ? 2.509 5.093 -16.465 1.00 97.00 98 ASP A CA 1
ATOM 799 C C . ASP A 1 98 ? 3.405 4.230 -15.562 1.00 97.00 98 ASP A C 1
ATOM 801 O O . ASP A 1 98 ? 4.566 3.993 -15.894 1.00 97.00 98 ASP A O 1
ATOM 805 N N . VAL A 1 99 ? 2.848 3.665 -14.488 1.00 94.69 99 VAL A N 1
ATOM 806 C CA . VAL A 1 99 ? 3.545 2.679 -13.648 1.00 94.69 99 VAL A CA 1
ATOM 807 C C . VAL A 1 99 ? 3.783 1.398 -14.435 1.00 94.69 99 VAL A C 1
ATOM 809 O O . VAL A 1 99 ? 4.886 0.859 -14.400 1.00 94.69 99 VAL A O 1
ATOM 812 N N . ALA A 1 100 ? 2.797 0.942 -15.213 1.00 86.19 100 ALA A N 1
ATOM 813 C CA . ALA A 1 100 ? 2.979 -0.206 -16.098 1.00 86.19 100 ALA A CA 1
ATOM 814 C C . ALA A 1 100 ? 4.096 0.014 -17.124 1.00 86.19 100 ALA A C 1
ATOM 816 O O . ALA A 1 100 ? 4.941 -0.864 -17.318 1.00 86.19 100 ALA A O 1
ATOM 817 N N . ALA A 1 101 ? 4.172 1.209 -17.714 1.00 89.25 101 ALA A N 1
ATOM 818 C CA . ALA A 1 101 ? 5.284 1.580 -18.578 1.00 89.25 101 ALA A CA 1
ATOM 819 C C . ALA A 1 101 ? 6.623 1.555 -17.816 1.00 89.25 101 ALA A C 1
ATOM 821 O O . ALA A 1 101 ? 7.578 0.944 -18.295 1.00 89.25 101 ALA A O 1
ATOM 822 N N . ALA A 1 102 ? 6.692 2.132 -16.612 1.00 89.62 102 ALA A N 1
ATOM 823 C CA . ALA A 1 102 ? 7.905 2.153 -15.793 1.00 89.62 102 ALA A CA 1
ATOM 824 C C . ALA A 1 102 ? 8.398 0.745 -15.407 1.00 89.62 102 ALA A C 1
ATOM 826 O O . ALA A 1 102 ? 9.603 0.485 -15.474 1.00 89.62 102 ALA A O 1
ATOM 827 N N . VAL A 1 103 ? 7.483 -0.169 -15.066 1.00 83.12 103 VAL A N 1
ATOM 828 C CA . VAL A 1 103 ? 7.797 -1.579 -14.779 1.00 83.12 103 VAL A CA 1
ATOM 829 C C . VAL A 1 103 ? 8.284 -2.293 -16.042 1.00 83.12 103 VAL A C 1
ATOM 831 O O . VAL A 1 103 ? 9.334 -2.933 -16.018 1.00 83.12 103 VAL A O 1
ATOM 834 N N . SER A 1 104 ? 7.604 -2.116 -17.182 1.00 82.38 104 SER A N 1
ATOM 835 C CA . SER A 1 104 ? 8.020 -2.728 -18.458 1.00 82.38 104 SER A CA 1
ATOM 836 C C . SER A 1 104 ? 9.409 -2.265 -18.925 1.00 82.38 104 SER A C 1
ATOM 838 O O . SER A 1 104 ? 10.185 -3.046 -19.473 1.00 82.38 104 SER A O 1
ATOM 840 N N . GLN A 1 105 ? 9.757 -1.006 -18.643 1.00 86.31 105 GLN A N 1
ATOM 841 C CA . GLN A 1 105 ? 11.061 -0.407 -18.936 1.00 86.31 105 GLN A CA 1
ATOM 842 C C . GLN A 1 105 ? 12.117 -0.716 -17.865 1.00 86.31 105 GLN A C 1
ATOM 844 O O . GLN A 1 105 ? 13.236 -0.211 -17.955 1.00 86.31 105 GLN A O 1
ATOM 849 N N . ARG A 1 106 ? 11.778 -1.514 -16.842 1.00 85.12 106 ARG A N 1
ATOM 850 C CA . ARG A 1 106 ? 12.649 -1.864 -15.708 1.00 85.12 106 ARG A CA 1
ATOM 851 C C . ARG A 1 106 ? 13.173 -0.652 -14.926 1.00 85.12 106 ARG A C 1
ATOM 853 O O . ARG A 1 106 ? 14.223 -0.731 -14.294 1.00 85.12 106 ARG A O 1
ATOM 860 N N . ARG A 1 107 ? 12.448 0.473 -14.957 1.00 86.38 107 ARG A N 1
ATOM 861 C CA . ARG A 1 107 ? 12.748 1.669 -14.146 1.00 86.38 107 ARG A CA 1
ATOM 862 C C . ARG A 1 107 ? 12.301 1.488 -12.697 1.00 86.38 107 ARG A C 1
ATOM 864 O O . ARG A 1 107 ? 12.895 2.075 -11.804 1.00 86.38 107 ARG A O 1
ATOM 871 N N . VAL A 1 108 ? 11.275 0.664 -12.489 1.00 81.50 108 VAL A N 1
ATOM 872 C CA . VAL A 1 108 ? 10.828 0.162 -11.184 1.00 81.50 108 VAL A CA 1
ATOM 873 C C . VAL A 1 108 ? 10.687 -1.356 -11.294 1.00 81.50 108 VAL A C 1
ATOM 875 O O . VAL A 1 108 ? 10.341 -1.856 -12.365 1.00 81.50 108 VAL A O 1
ATOM 878 N N . ARG A 1 109 ? 10.989 -2.107 -10.231 1.00 82.38 109 ARG A N 1
ATOM 879 C CA . ARG A 1 109 ? 10.994 -3.580 -10.260 1.00 82.38 109 ARG A CA 1
ATOM 880 C C . ARG A 1 109 ? 9.584 -4.160 -10.256 1.00 82.38 109 ARG A C 1
ATOM 882 O O . ARG A 1 109 ? 9.372 -5.198 -10.873 1.00 82.38 109 ARG A O 1
ATOM 889 N N . SER A 1 110 ? 8.642 -3.516 -9.567 1.00 83.81 110 SER A N 1
ATOM 890 C CA . SER A 1 110 ? 7.240 -3.946 -9.494 1.00 83.81 110 SER A CA 1
ATOM 891 C C . SER A 1 110 ? 6.287 -2.787 -9.198 1.00 83.81 110 SER A C 1
ATOM 893 O O . SER A 1 110 ? 6.686 -1.719 -8.723 1.00 83.81 110 SER A O 1
ATOM 895 N N . ALA A 1 111 ? 4.995 -3.000 -9.437 1.00 87.56 111 ALA A N 1
ATOM 896 C CA . ALA A 1 111 ? 3.940 -2.054 -9.089 1.00 87.56 111 ALA A CA 1
ATOM 897 C C . ALA A 1 111 ? 3.867 -1.802 -7.581 1.00 87.56 111 ALA A C 1
ATOM 899 O O . ALA A 1 111 ? 3.607 -0.680 -7.143 1.00 87.56 111 ALA A O 1
ATOM 900 N N . CYS A 1 112 ? 4.116 -2.836 -6.775 1.00 87.25 112 CYS A N 1
ATOM 901 C CA . CYS A 1 112 ? 4.112 -2.664 -5.334 1.00 87.25 112 CYS A CA 1
ATOM 902 C C . CYS A 1 112 ? 5.326 -1.868 -4.845 1.00 87.25 112 CYS A C 1
ATOM 904 O O . CYS A 1 112 ? 5.175 -0.997 -3.988 1.00 87.25 112 CYS A O 1
ATOM 906 N N . GLU A 1 113 ? 6.513 -2.106 -5.414 1.00 87.94 113 GLU A N 1
ATOM 907 C CA . GLU A 1 113 ? 7.677 -1.266 -5.125 1.00 87.94 113 GLU A CA 1
ATOM 908 C C . GLU A 1 113 ? 7.365 0.197 -5.457 1.00 87.94 113 GLU A C 1
ATOM 910 O O . GLU A 1 113 ? 7.577 1.076 -4.618 1.00 87.94 113 GLU A O 1
ATOM 915 N N . HIS A 1 114 ? 6.772 0.445 -6.633 1.00 91.75 114 HIS A N 1
ATOM 916 C CA . HIS A 1 114 ? 6.329 1.783 -7.007 1.00 91.75 114 HIS A CA 1
ATOM 917 C C . HIS A 1 114 ? 5.382 2.368 -5.957 1.00 91.75 114 HIS A C 1
ATOM 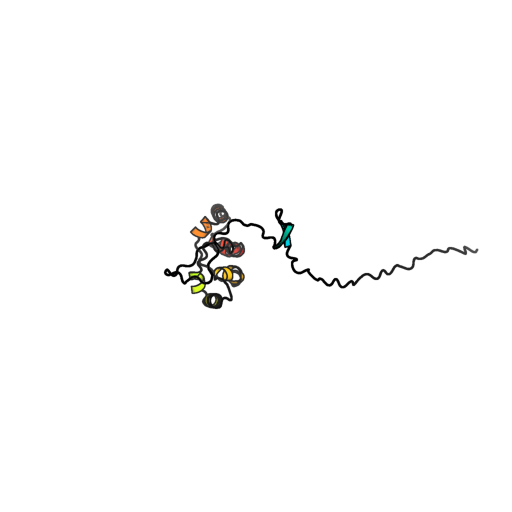919 O O . HIS A 1 114 ? 5.551 3.509 -5.536 1.00 91.75 114 HIS A O 1
ATOM 925 N N . TYR A 1 115 ? 4.368 1.615 -5.529 1.00 90.44 115 TYR A N 1
ATOM 926 C CA . TYR A 1 115 ? 3.403 2.096 -4.547 1.00 90.44 115 TYR A CA 1
ATOM 927 C C . TYR A 1 115 ? 4.056 2.462 -3.207 1.00 90.44 115 TYR A C 1
ATOM 929 O O . TYR A 1 115 ? 3.769 3.527 -2.660 1.00 90.44 115 TYR A O 1
ATOM 937 N N . GLN A 1 116 ? 4.956 1.620 -2.695 1.00 85.75 116 GLN A N 1
ATOM 938 C CA . GLN A 1 116 ? 5.632 1.848 -1.416 1.00 85.75 116 GLN A CA 1
ATOM 939 C C . GLN A 1 116 ? 6.591 3.040 -1.449 1.00 85.75 116 GLN A C 1
ATOM 941 O O . GLN A 1 116 ? 6.688 3.782 -0.466 1.00 85.75 116 GLN A O 1
ATOM 946 N N . GLN A 1 117 ? 7.312 3.219 -2.556 1.00 86.94 117 GLN A N 1
ATOM 947 C CA . GLN A 1 117 ? 8.312 4.278 -2.681 1.00 86.94 117 GLN A CA 1
ATOM 948 C C . GLN A 1 117 ? 7.694 5.613 -3.107 1.00 86.94 117 GLN A C 1
ATOM 950 O O . GLN A 1 117 ? 8.091 6.653 -2.590 1.00 86.94 117 GLN A O 1
ATOM 955 N N . PHE A 1 118 ? 6.697 5.583 -3.994 1.00 91.38 118 PHE A N 1
ATOM 956 C CA . PHE A 1 118 ? 6.165 6.775 -4.659 1.00 91.38 118 PHE A CA 1
ATOM 957 C C . PHE A 1 118 ? 4.643 6.851 -4.566 1.00 91.38 118 PHE A C 1
ATOM 959 O O . PHE A 1 118 ? 4.097 7.809 -4.025 1.00 91.38 118 PHE A O 1
ATOM 966 N N . GLY A 1 119 ? 3.938 5.814 -5.024 1.00 91.88 119 GLY A N 1
ATOM 967 C CA . GLY A 1 119 ? 2.494 5.863 -5.259 1.00 91.88 119 GLY A CA 1
ATOM 968 C C . GLY A 1 119 ? 1.666 6.283 -4.043 1.00 91.88 119 GLY A C 1
ATOM 969 O O . GLY A 1 119 ? 0.735 7.076 -4.176 1.00 91.88 119 GLY A O 1
ATOM 970 N N . ARG A 1 120 ? 2.018 5.828 -2.835 1.00 89.19 120 ARG A N 1
ATOM 971 C CA . ARG A 1 120 ? 1.310 6.240 -1.615 1.00 89.19 120 ARG A CA 1
ATOM 972 C C . ARG A 1 120 ? 1.481 7.724 -1.278 1.00 89.19 120 ARG A C 1
ATOM 974 O O . ARG A 1 120 ? 0.588 8.268 -0.638 1.00 89.19 120 ARG A O 1
ATOM 981 N N . PHE A 1 121 ? 2.571 8.358 -1.699 1.00 91.31 121 PHE A N 1
ATOM 982 C CA . PHE A 1 121 ? 2.828 9.790 -1.516 1.00 91.31 121 PHE A CA 1
ATOM 983 C C . PHE A 1 121 ? 2.288 10.618 -2.687 1.00 91.31 121 PHE A C 1
ATOM 985 O O . PHE A 1 121 ? 1.893 11.761 -2.501 1.00 91.31 121 PHE A O 1
ATOM 992 N N . GLU A 1 122 ? 2.171 10.010 -3.867 1.00 93.31 122 GLU A N 1
ATOM 993 C CA . GLU A 1 122 ? 1.499 10.578 -5.045 1.00 93.31 122 GLU A CA 1
ATOM 994 C C . GLU A 1 122 ? -0.037 10.550 -4.944 1.00 93.31 122 GLU A C 1
ATOM 996 O O . GLU A 1 122 ? -0.733 10.926 -5.882 1.00 93.31 122 GLU A O 1
ATOM 1001 N N . GLY A 1 123 ? -0.595 10.055 -3.834 1.00 89.88 123 GLY A N 1
ATOM 1002 C CA . GLY A 1 123 ? -2.043 9.934 -3.668 1.00 89.88 123 GLY A CA 1
ATOM 1003 C C . GLY A 1 123 ? -2.675 8.808 -4.492 1.00 89.88 123 GLY A C 1
ATOM 1004 O O . GLY A 1 123 ? -3.892 8.769 -4.618 1.00 89.88 123 GLY A O 1
ATOM 1005 N N . ARG A 1 124 ? -1.894 7.860 -5.019 1.00 92.00 124 ARG A N 1
ATOM 1006 C CA . ARG A 1 124 ? -2.426 6.673 -5.704 1.00 92.00 124 ARG A CA 1
ATOM 1007 C C . ARG A 1 124 ? -2.975 5.660 -4.707 1.00 92.00 124 ARG A C 1
ATOM 1009 O O . ARG A 1 124 ? -2.555 5.620 -3.546 1.00 92.00 124 ARG A O 1
ATOM 1016 N N . PHE A 1 125 ? -3.910 4.836 -5.166 1.00 89.19 125 PHE A N 1
ATOM 1017 C CA . PHE A 1 125 ? -4.649 3.887 -4.342 1.00 89.19 125 PHE A CA 1
ATOM 1018 C C . PHE A 1 125 ? -4.539 2.474 -4.933 1.00 89.19 125 PHE A C 1
ATOM 1020 O O . PHE A 1 125 ? -4.848 2.278 -6.109 1.00 89.19 125 PHE A O 1
ATOM 1027 N N . PRO A 1 126 ? -4.109 1.474 -4.149 1.00 90.50 126 PRO A N 1
ATOM 1028 C CA . PRO A 1 126 ? -4.265 0.081 -4.514 1.00 90.50 126 PRO A CA 1
ATOM 1029 C C . PRO A 1 126 ? -5.710 -0.366 -4.301 1.00 90.50 126 PRO A C 1
ATOM 1031 O O . PRO A 1 126 ? -6.534 0.355 -3.731 1.00 90.50 126 PRO A O 1
ATOM 1034 N N . ARG A 1 127 ? -6.016 -1.592 -4.732 1.00 88.19 127 ARG A N 1
ATOM 1035 C CA . ARG A 1 127 ? -7.280 -2.226 -4.372 1.00 88.19 127 ARG A CA 1
ATOM 1036 C C . ARG A 1 127 ? -7.333 -2.368 -2.853 1.00 88.19 127 ARG A C 1
ATOM 1038 O O . ARG A 1 127 ? -6.448 -2.976 -2.259 1.00 88.19 127 ARG A O 1
ATOM 1045 N N . PHE A 1 128 ? -8.389 -1.838 -2.248 1.00 90.44 128 PHE A N 1
ATOM 1046 C CA . PHE A 1 128 ? -8.653 -1.997 -0.825 1.00 90.44 128 PHE A CA 1
ATOM 1047 C C . PHE A 1 128 ? -9.790 -2.996 -0.612 1.00 90.44 128 PHE A C 1
ATOM 1049 O O . PHE A 1 128 ? -10.847 -2.886 -1.236 1.00 90.44 128 PHE A O 1
ATOM 1056 N N . ASN A 1 129 ? -9.577 -3.965 0.276 1.00 90.12 129 ASN A N 1
ATOM 1057 C CA . ASN A 1 129 ? -10.611 -4.876 0.744 1.00 90.12 129 ASN A CA 1
ATOM 1058 C C . ASN A 1 129 ? -10.642 -4.828 2.274 1.00 90.12 129 ASN A C 1
ATOM 1060 O O . ASN A 1 129 ? -9.684 -5.221 2.933 1.00 90.12 129 ASN A O 1
ATOM 1064 N N . GLU A 1 130 ? -11.747 -4.344 2.837 1.00 91.56 130 GLU A N 1
ATOM 1065 C CA . GLU A 1 130 ? -11.864 -4.122 4.279 1.00 91.56 130 GLU A CA 1
ATOM 1066 C C . GLU A 1 130 ? -11.749 -5.418 5.092 1.00 91.56 130 GLU A C 1
ATOM 1068 O O . GLU A 1 130 ? -11.023 -5.454 6.082 1.00 91.56 130 GLU A O 1
ATOM 1073 N N . ALA A 1 131 ? -12.397 -6.501 4.658 1.00 90.88 131 ALA A N 1
ATOM 1074 C CA . ALA A 1 131 ? -12.341 -7.783 5.362 1.00 90.88 131 ALA A CA 1
ATOM 1075 C C . ALA A 1 131 ? -10.910 -8.352 5.396 1.00 90.88 131 ALA A C 1
ATOM 1077 O O . ALA A 1 131 ? -10.424 -8.794 6.440 1.00 90.88 131 ALA A O 1
ATOM 1078 N N . SER A 1 132 ? -10.211 -8.276 4.264 1.00 89.19 132 SER A N 1
ATOM 1079 C CA . SER A 1 132 ? -8.800 -8.639 4.134 1.00 89.19 132 SER A CA 1
ATOM 1080 C C . SER A 1 132 ? -7.927 -7.794 5.063 1.00 89.19 132 SER A C 1
ATOM 1082 O O . SER A 1 132 ? -7.160 -8.341 5.858 1.00 89.19 132 SER A O 1
ATOM 1084 N N . TYR A 1 133 ? -8.113 -6.475 5.044 1.00 90.81 133 TYR A N 1
ATOM 1085 C CA . TYR A 1 133 ? -7.349 -5.548 5.866 1.00 90.81 133 TYR A CA 1
ATOM 1086 C C . TYR A 1 133 ? -7.560 -5.794 7.367 1.00 90.81 133 TYR A C 1
ATOM 1088 O O . TYR A 1 133 ? -6.595 -5.839 8.126 1.00 90.81 133 TYR A O 1
ATOM 1096 N N . LEU A 1 134 ? -8.799 -6.024 7.809 1.00 93.00 134 LEU A N 1
ATOM 1097 C CA . LEU A 1 134 ? -9.106 -6.294 9.216 1.00 93.00 134 LEU A CA 1
ATOM 1098 C C . LEU A 1 134 ? -8.577 -7.644 9.701 1.00 93.00 134 LEU A C 1
ATOM 1100 O O . LEU A 1 134 ? -8.117 -7.736 10.836 1.00 93.00 134 LEU A O 1
ATOM 1104 N N . SER A 1 135 ? -8.589 -8.677 8.853 1.00 91.56 135 SER A N 1
ATOM 1105 C CA . SER A 1 135 ? -8.041 -9.989 9.231 1.00 91.56 135 SER A CA 1
ATOM 1106 C C . SER A 1 135 ? -6.524 -9.966 9.452 1.00 91.56 135 SER A C 1
ATOM 1108 O O . SER A 1 135 ? -6.012 -10.731 10.265 1.00 91.56 135 SER A O 1
ATOM 1110 N N . LYS A 1 136 ? -5.806 -9.062 8.773 1.00 87.69 136 LYS A N 1
ATOM 1111 C CA . LYS A 1 136 ? -4.344 -8.899 8.888 1.00 87.69 136 LYS A CA 1
ATOM 1112 C C . LYS A 1 136 ? -3.916 -7.858 9.914 1.00 87.69 136 LYS A C 1
ATOM 1114 O O . LYS A 1 136 ? -2.775 -7.884 10.364 1.00 87.69 136 LYS A O 1
ATOM 1119 N N . ASN A 1 137 ? -4.815 -6.946 10.275 1.00 91.00 137 ASN A N 1
ATOM 1120 C CA . ASN A 1 137 ? -4.558 -5.855 11.209 1.00 91.00 137 ASN A CA 1
ATOM 1121 C C . ASN A 1 137 ? -5.579 -5.922 12.362 1.00 91.00 137 ASN A C 1
ATOM 1123 O O . ASN A 1 137 ? -6.503 -5.102 12.421 1.00 91.00 137 ASN A O 1
ATOM 1127 N N . PRO A 1 138 ? -5.457 -6.918 13.265 1.00 95.44 138 PRO A N 1
ATOM 1128 C CA . PRO A 1 138 ? -6.426 -7.133 14.340 1.00 95.44 138 PRO A CA 1
ATOM 1129 C C . PRO A 1 138 ? -6.517 -5.943 15.305 1.00 95.44 138 PRO A C 1
ATOM 1131 O O . PRO A 1 138 ? -7.583 -5.678 15.847 1.00 95.44 138 PRO A O 1
ATOM 1134 N N . ASP A 1 139 ? -5.447 -5.160 15.456 1.00 96.44 139 ASP A N 1
ATOM 1135 C CA . ASP A 1 139 ? -5.443 -3.917 16.230 1.00 96.44 139 ASP A CA 1
ATOM 1136 C C . ASP A 1 139 ? -6.426 -2.871 15.677 1.00 96.44 139 ASP A C 1
ATOM 1138 O O . ASP A 1 139 ? -7.112 -2.186 16.441 1.00 96.44 139 ASP A O 1
ATOM 1142 N N . VAL A 1 140 ? -6.568 -2.794 14.351 1.00 96.06 140 VAL A N 1
ATOM 1143 C CA . VAL A 1 140 ? -7.557 -1.926 13.697 1.00 96.06 140 VAL A CA 1
ATOM 1144 C C . VAL A 1 140 ? -8.968 -2.455 13.950 1.00 96.06 140 VAL A C 1
ATOM 1146 O O . VAL A 1 140 ? -9.865 -1.681 14.286 1.00 96.06 140 VAL A O 1
ATOM 1149 N N . ALA A 1 141 ? -9.173 -3.771 13.845 1.00 95.94 141 ALA A N 1
ATOM 1150 C CA . ALA A 1 141 ? -10.464 -4.386 14.147 1.00 95.94 141 ALA A CA 1
ATOM 1151 C C . ALA A 1 141 ? -10.893 -4.103 15.596 1.00 95.94 141 ALA A C 1
ATOM 1153 O O . ALA A 1 141 ? -12.046 -3.752 15.853 1.00 95.94 141 ALA A O 1
ATOM 1154 N N . ASP A 1 142 ? -9.961 -4.196 16.540 1.00 97.50 142 ASP A N 1
ATOM 1155 C CA . ASP A 1 142 ? -10.179 -3.891 17.952 1.00 97.50 142 ASP A CA 1
ATOM 1156 C C . ASP A 1 142 ? -10.526 -2.414 18.167 1.00 97.50 142 ASP A C 1
ATOM 1158 O O . ASP A 1 142 ? -11.467 -2.098 18.901 1.00 97.50 142 ASP A O 1
ATOM 1162 N N . ALA A 1 143 ? -9.825 -1.503 17.487 1.00 96.38 143 ALA A N 1
ATOM 1163 C CA . ALA A 1 143 ? -10.099 -0.072 17.549 1.00 96.38 143 ALA A CA 1
ATOM 1164 C C . ALA A 1 143 ? -11.495 0.284 16.998 1.00 96.38 143 ALA A C 1
ATOM 1166 O O . ALA A 1 143 ? -12.174 1.136 17.580 1.00 96.38 143 ALA A O 1
ATOM 1167 N N . ILE A 1 144 ? -11.966 -0.396 15.943 1.00 96.19 144 ILE A N 1
ATOM 1168 C CA . ILE A 1 144 ? -13.346 -0.260 15.441 1.00 96.19 144 ILE A CA 1
ATOM 1169 C C . ILE A 1 144 ? -14.349 -0.773 16.479 1.00 96.19 144 ILE A C 1
ATOM 1171 O O . ILE A 1 144 ? -15.309 -0.070 16.796 1.00 96.19 144 ILE A O 1
ATOM 1175 N N . ARG A 1 145 ? -14.126 -1.962 17.067 1.00 96.69 145 ARG A N 1
ATOM 1176 C CA . ARG A 1 145 ? -15.026 -2.519 18.102 1.00 96.69 145 ARG A CA 1
ATOM 1177 C C . ARG A 1 145 ? -15.142 -1.600 19.318 1.00 96.69 145 ARG A C 1
ATOM 1179 O O . ARG A 1 145 ? -16.223 -1.456 19.881 1.00 96.69 145 ARG A O 1
ATOM 1186 N N . GLN A 1 146 ? -14.048 -0.937 19.686 1.00 97.50 146 GLN A N 1
ATOM 1187 C CA . GLN A 1 146 ? -13.995 0.055 20.766 1.00 97.50 146 GLN A CA 1
ATOM 1188 C C . GLN A 1 146 ? -14.522 1.441 20.356 1.00 97.50 146 GLN A C 1
ATOM 1190 O O . GLN A 1 146 ? -14.481 2.363 21.168 1.00 97.50 146 GLN A O 1
ATOM 1195 N N . ARG A 1 147 ? -15.005 1.611 19.116 1.00 96.56 147 ARG A N 1
ATOM 1196 C CA . ARG A 1 147 ? -15.492 2.882 18.549 1.00 96.56 147 ARG A CA 1
ATOM 1197 C C . ARG A 1 147 ? -14.456 4.015 18.568 1.00 96.56 147 ARG A C 1
ATOM 1199 O O . ARG A 1 147 ? -14.823 5.185 18.603 1.00 96.56 147 ARG A O 1
ATOM 1206 N N . LYS A 1 148 ? -13.162 3.681 18.537 1.00 96.38 148 LYS A N 1
ATOM 1207 C CA . LYS A 1 148 ? -12.056 4.656 18.477 1.00 96.38 148 LYS A CA 1
ATOM 1208 C C . LYS A 1 148 ? -11.819 5.187 17.063 1.00 96.38 148 LYS A C 1
ATOM 1210 O O . LYS A 1 148 ? -11.354 6.308 16.901 1.00 96.38 148 LYS A O 1
ATOM 1215 N N . ILE A 1 149 ? -12.143 4.385 16.051 1.00 95.00 149 ILE A N 1
ATOM 1216 C CA . ILE A 1 149 ? -12.062 4.735 14.628 1.00 95.00 149 ILE A CA 1
ATOM 1217 C C . ILE A 1 149 ? -13.361 4.335 13.923 1.00 95.00 149 ILE A C 1
ATOM 1219 O O . ILE A 1 149 ? -14.064 3.430 14.372 1.00 95.00 149 ILE A O 1
ATOM 1223 N N . ARG A 1 150 ? -13.695 5.037 12.835 1.00 92.50 150 ARG A N 1
ATOM 1224 C CA . ARG A 1 150 ? -14.995 4.917 12.153 1.00 92.50 150 ARG A CA 1
ATOM 1225 C C . ARG A 1 150 ? -15.085 3.724 11.203 1.00 92.50 150 ARG A C 1
ATOM 1227 O O . ARG A 1 150 ? -16.142 3.109 11.118 1.00 92.50 150 ARG A O 1
ATOM 1234 N N . SER A 1 151 ? -14.005 3.419 10.492 1.00 94.31 151 SER A N 1
ATOM 1235 C CA . SER A 1 151 ? -13.933 2.314 9.533 1.00 94.31 151 SER A CA 1
ATOM 1236 C C . SER A 1 151 ? -12.483 1.884 9.314 1.00 94.31 151 SER A C 1
ATOM 1238 O O . SER A 1 151 ? -11.549 2.626 9.645 1.00 94.31 151 SER A O 1
ATOM 1240 N N . ALA A 1 152 ? -12.278 0.698 8.738 1.00 94.44 152 ALA A N 1
ATOM 1241 C CA . ALA A 1 152 ? -10.931 0.244 8.409 1.00 94.44 152 ALA A CA 1
ATOM 1242 C C . ALA A 1 152 ? -10.345 1.055 7.247 1.00 94.44 152 ALA A C 1
ATOM 1244 O O . ALA A 1 152 ? -9.145 1.331 7.228 1.00 94.44 152 ALA A O 1
ATOM 1245 N N . TYR A 1 153 ? -11.202 1.468 6.307 1.00 92.94 153 TYR A N 1
ATOM 1246 C CA . TYR A 1 153 ? -10.815 2.330 5.195 1.00 92.94 153 TYR A CA 1
ATOM 1247 C C . TYR A 1 153 ? -10.310 3.691 5.680 1.00 92.94 153 TYR A C 1
ATOM 1249 O O . TYR A 1 153 ? -9.244 4.122 5.248 1.00 92.94 153 TYR A O 1
ATOM 1257 N N . ASP A 1 154 ? -11.006 4.330 6.628 1.00 93.88 154 ASP A N 1
ATOM 1258 C CA . ASP A 1 154 ? -10.567 5.609 7.203 1.00 93.88 154 ASP A CA 1
ATOM 1259 C C . ASP A 1 154 ? -9.197 5.476 7.870 1.00 93.88 154 ASP A C 1
ATOM 1261 O O . ASP A 1 154 ? -8.313 6.308 7.656 1.00 93.88 154 ASP A O 1
ATOM 1265 N N . HIS A 1 155 ? -8.994 4.402 8.639 1.00 95.38 155 HIS A N 1
ATOM 1266 C CA . HIS A 1 155 ? -7.697 4.118 9.242 1.00 95.38 155 HIS A CA 1
ATOM 1267 C C . HIS A 1 155 ? -6.615 3.919 8.179 1.00 95.38 155 HIS A C 1
ATOM 1269 O O . HIS A 1 155 ? -5.523 4.474 8.284 1.00 95.38 155 HIS A O 1
ATOM 1275 N N . TRP A 1 156 ? -6.881 3.107 7.156 1.00 92.62 156 TRP A N 1
ATOM 1276 C CA . TRP A 1 156 ? -5.909 2.843 6.103 1.00 92.62 156 TRP A CA 1
ATOM 1277 C C . TRP A 1 156 ? -5.542 4.113 5.324 1.00 92.62 156 TRP A C 1
ATOM 1279 O O . TRP A 1 156 ? -4.362 4.355 5.058 1.00 92.62 156 TRP A O 1
ATOM 1289 N N . LEU A 1 157 ? -6.538 4.947 5.020 1.00 90.31 157 LEU A N 1
ATOM 1290 C CA . LEU A 1 157 ? -6.378 6.201 4.297 1.00 90.31 157 LEU A CA 1
ATOM 1291 C C . LEU A 1 157 ? -5.513 7.207 5.066 1.00 90.31 157 LEU A C 1
ATOM 1293 O O . LEU A 1 157 ? -4.673 7.871 4.459 1.00 90.31 157 LEU A O 1
ATOM 1297 N N . GLN A 1 158 ? -5.714 7.312 6.381 1.00 90.25 158 GLN A N 1
ATOM 1298 C CA . GLN A 1 158 ? -5.017 8.282 7.230 1.00 90.25 158 GLN A CA 1
ATOM 1299 C C . GLN A 1 158 ? -3.653 7.777 7.716 1.00 90.25 158 GLN A C 1
ATOM 1301 O O . GLN A 1 158 ? -2.699 8.549 7.764 1.00 90.25 158 GLN A O 1
ATOM 1306 N N . TYR A 1 159 ? -3.550 6.485 8.040 1.00 91.31 159 TYR A N 1
ATOM 1307 C CA . TYR A 1 159 ? -2.390 5.907 8.724 1.00 91.31 159 TYR A CA 1
ATOM 1308 C C . TYR A 1 159 ? -1.839 4.680 7.995 1.00 91.31 159 TYR A C 1
ATOM 1310 O O . TYR A 1 159 ? -0.667 4.654 7.619 1.00 91.31 159 TYR A O 1
ATOM 1318 N N . GLY A 1 160 ? -2.683 3.677 7.731 1.00 89.25 160 GLY A N 1
ATOM 1319 C CA . GLY A 1 160 ? -2.227 2.345 7.313 1.00 89.25 160 GLY A CA 1
ATOM 1320 C C . GLY A 1 160 ? -1.355 2.323 6.049 1.00 89.25 160 GLY A C 1
ATOM 1321 O O . GLY A 1 160 ? -0.369 1.583 5.991 1.00 89.25 160 GLY A O 1
ATOM 1322 N N . ARG A 1 161 ? -1.650 3.183 5.063 1.00 86.88 161 ARG A N 1
ATOM 1323 C CA . ARG A 1 161 ? -0.846 3.343 3.833 1.00 86.88 161 ARG A CA 1
ATOM 1324 C C . ARG A 1 161 ? 0.588 3.833 4.088 1.00 86.88 161 ARG A C 1
ATOM 1326 O O . ARG A 1 161 ? 1.496 3.531 3.309 1.00 86.88 161 ARG A O 1
ATOM 1333 N N . TYR A 1 162 ? 0.815 4.559 5.180 1.00 87.69 162 TYR A N 1
ATOM 1334 C CA . TYR A 1 162 ? 2.127 5.081 5.580 1.00 87.69 162 TYR A CA 1
ATOM 1335 C C . TYR A 1 162 ? 2.846 4.158 6.573 1.00 87.69 162 TYR A C 1
ATOM 1337 O O . TYR A 1 162 ? 4.072 4.138 6.618 1.00 87.69 162 TYR A O 1
ATOM 1345 N N . GLU A 1 163 ? 2.101 3.324 7.297 1.00 87.00 163 GLU A N 1
ATOM 1346 C CA . GLU A 1 163 ? 2.623 2.352 8.266 1.00 87.00 163 GLU A CA 1
ATOM 1347 C C . GLU A 1 163 ? 3.138 1.040 7.637 1.00 87.00 163 GLU A C 1
ATOM 1349 O O . GLU A 1 163 ? 3.639 0.167 8.341 1.00 87.00 163 GLU A O 1
ATOM 1354 N N . ASN A 1 164 ? 3.040 0.875 6.312 1.00 80.56 164 ASN A N 1
ATOM 1355 C CA . ASN A 1 164 ? 3.313 -0.390 5.608 1.00 80.56 164 ASN A CA 1
ATOM 1356 C C . ASN A 1 164 ? 2.413 -1.552 6.084 1.00 80.56 164 ASN A C 1
ATOM 1358 O O . ASN A 1 164 ? 2.862 -2.702 6.143 1.00 80.56 164 ASN A O 1
ATOM 1362 N N . ARG A 1 165 ? 1.149 -1.260 6.431 1.00 84.56 165 ARG A N 1
ATOM 1363 C CA . ARG A 1 165 ? 0.162 -2.296 6.769 1.00 84.56 165 ARG A CA 1
ATOM 1364 C C . ARG A 1 165 ? -0.142 -3.171 5.556 1.00 84.56 165 ARG A C 1
ATOM 1366 O O . ARG A 1 165 ? -0.137 -2.701 4.419 1.00 84.56 165 ARG A O 1
ATOM 1373 N N . GLN A 1 166 ? -0.426 -4.444 5.814 1.00 82.31 166 GLN A N 1
ATOM 1374 C CA . GLN A 1 166 ? -0.823 -5.386 4.769 1.00 82.31 166 GLN A CA 1
ATOM 1375 C C . GLN A 1 166 ? -2.271 -5.119 4.336 1.00 82.31 166 GLN A C 1
ATOM 1377 O O . GLN A 1 166 ? -3.121 -4.853 5.191 1.00 82.31 166 GLN A O 1
ATOM 1382 N N . LEU A 1 167 ? -2.521 -5.184 3.023 1.00 81.94 167 LEU A N 1
ATOM 1383 C CA . LEU A 1 167 ? -3.844 -5.056 2.391 1.00 81.94 167 LEU A CA 1
ATOM 1384 C C . LEU A 1 167 ? -4.613 -6.378 2.403 1.00 81.94 167 LEU A C 1
ATOM 1386 O O . LEU A 1 167 ? -3.973 -7.441 2.539 1.00 81.94 167 LEU A O 1
#

pLDDT: mean 70.88, std 21.01, range [37.88, 97.5]

Secondary structure (DSSP, 8-state):
------------PPP-------------------EEEEE-TTT--EEEEE-------------SS----TT-----S----S--TT--HHHHHHH-HHHHHHHHTTSSS-HHHHIIIIITTTT------HHHHHHH-HHHHHHHHTTSSS-HHHHIIIIITTTT---

Sequence (167 aa):
MKAFNFIGLLTMTTAVTVAALTVAASTTPAIAQERICVESERDGRIVCGRRVYNNRDRFDRDDRYDRYDRDNNRYDRDTSSVRCNNFDENFYLTAYRDVAAAVSQRRVRSACEHYQQFGRFEGRFPRFNEASYLSKNPDVADAIRQRKIRSAYDHWLQYGRYENRQL